Protein AF-A0AAV4Q433-F1 (afdb_monomer_lite)

pLDDT: mean 79.98, std 10.49, range [32.97, 89.31]

Secondary structure (DSSP, 8-state):
-----EEEEEEESSEEEEEEEEEEEEEEEEEEEEEEEEEEEEEEEEEEEEEEEEEE--SEEEEEEE-SEEEEEE--SSEEEEEES-EEE-

Organism: NCBI:txid1538125

Structure (mmCIF, N/CA/C/O backbone):
data_AF-A0AAV4Q433-F1
#
_entry.id   AF-A0AAV4Q433-F1
#
loop_
_atom_site.group_PDB
_atom_site.id
_atom_site.type_symbol
_atom_site.label_atom_id
_atom_site.label_alt_id
_atom_site.label_comp_id
_atom_site.label_asym_id
_atom_site.label_entity_id
_atom_site.label_seq_id
_atom_site.pdbx_PDB_ins_code
_atom_site.Cartn_x
_atom_site.Cartn_y
_atom_site.Cartn_z
_atom_site.occupancy
_atom_site.B_iso_or_equiv
_atom_site.auth_seq_id
_atom_site.auth_comp_id
_atom_site.auth_asym_id
_atom_site.auth_atom_id
_atom_site.pdbx_PDB_model_num
ATOM 1 N N . MET A 1 1 ? 11.059 13.582 -23.069 1.00 32.97 1 MET A N 1
ATOM 2 C CA . MET A 1 1 ? 11.141 12.118 -22.923 1.00 32.97 1 MET A CA 1
ATOM 3 C C . MET A 1 1 ? 11.002 11.863 -21.439 1.00 32.97 1 MET A C 1
ATOM 5 O O . MET A 1 1 ? 11.990 11.959 -20.729 1.00 32.97 1 MET A O 1
ATOM 9 N N . CYS A 1 2 ? 9.768 11.738 -20.957 1.00 33.44 2 CYS A N 1
ATOM 10 C CA . CYS A 1 2 ? 9.529 11.391 -19.562 1.00 33.44 2 CYS A CA 1
ATOM 11 C C . CYS A 1 2 ? 9.772 9.888 -19.478 1.00 33.44 2 CYS A C 1
ATOM 13 O O . CYS A 1 2 ? 8.976 9.117 -20.001 1.00 33.44 2 CYS A O 1
ATOM 15 N N . THR A 1 3 ? 10.932 9.480 -18.979 1.00 41.97 3 THR A N 1
ATOM 16 C CA . THR A 1 3 ? 11.149 8.085 -18.608 1.00 41.97 3 THR A CA 1
ATOM 17 C C . THR A 1 3 ? 10.300 7.832 -17.376 1.00 41.97 3 THR A C 1
ATOM 19 O O . THR A 1 3 ? 10.648 8.275 -16.283 1.00 41.97 3 THR A O 1
ATOM 22 N N . GLU A 1 4 ? 9.155 7.193 -17.590 1.00 55.69 4 GLU A N 1
ATOM 23 C CA . GLU A 1 4 ? 8.364 6.550 -16.544 1.00 55.69 4 GLU A CA 1
ATOM 24 C C . GLU A 1 4 ? 9.329 5.623 -15.804 1.00 55.69 4 GLU A C 1
ATOM 26 O O . GLU A 1 4 ? 9.862 4.669 -16.373 1.00 55.69 4 GLU A O 1
ATOM 31 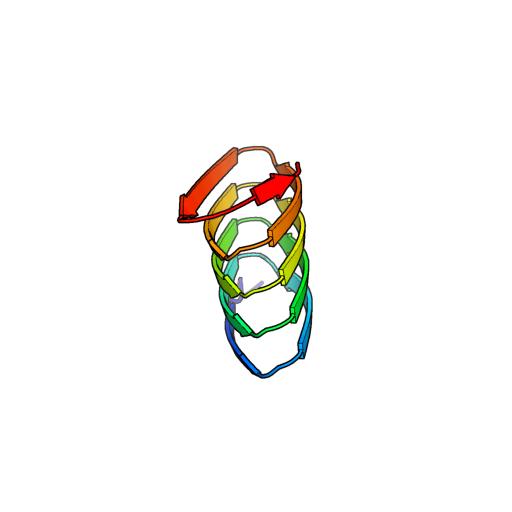N N . SER A 1 5 ? 9.717 6.031 -14.602 1.00 66.69 5 SER A N 1
ATOM 32 C CA . SER A 1 5 ? 10.754 5.353 -13.837 1.00 66.69 5 SER A CA 1
ATOM 33 C C . SER A 1 5 ? 10.039 4.366 -12.933 1.00 66.69 5 SER A C 1
ATOM 35 O O . SER A 1 5 ? 9.427 4.777 -11.958 1.00 66.69 5 SER A O 1
ATOM 37 N N . PHE A 1 6 ? 10.065 3.086 -13.299 1.00 75.75 6 PHE A N 1
ATOM 38 C CA . PHE A 1 6 ? 9.622 2.019 -12.409 1.00 75.75 6 PHE A CA 1
ATOM 39 C C . PHE A 1 6 ? 10.579 1.944 -11.217 1.00 75.75 6 PHE A C 1
ATOM 41 O O . PHE A 1 6 ? 11.800 1.878 -11.412 1.00 75.75 6 PHE A O 1
ATOM 48 N N . LYS A 1 7 ? 10.036 1.972 -10.001 1.00 82.56 7 LYS A N 1
ATOM 49 C CA . LYS A 1 7 ? 10.824 2.011 -8.768 1.00 82.56 7 LYS A CA 1
ATOM 50 C C . LYS A 1 7 ? 10.555 0.769 -7.930 1.00 82.56 7 LYS A C 1
ATOM 52 O O . LYS A 1 7 ? 9.407 0.447 -7.652 1.00 82.56 7 LYS A O 1
ATOM 57 N N . PHE A 1 8 ? 11.633 0.092 -7.548 1.00 87.06 8 PHE A N 1
ATOM 58 C CA . PHE A 1 8 ? 11.595 -1.053 -6.646 1.00 87.06 8 PHE A CA 1
ATOM 59 C C . PHE A 1 8 ? 12.290 -0.678 -5.340 1.00 87.06 8 PHE A C 1
ATOM 61 O O . PHE A 1 8 ? 13.411 -0.154 -5.378 1.00 87.06 8 PHE A O 1
ATOM 68 N N . ILE A 1 9 ? 11.630 -0.919 -4.212 1.00 84.94 9 ILE A N 1
ATOM 69 C CA . ILE A 1 9 ? 12.156 -0.629 -2.879 1.00 84.94 9 ILE A CA 1
ATOM 70 C C . ILE A 1 9 ? 11.942 -1.854 -1.990 1.00 84.94 9 ILE A C 1
ATOM 72 O O . ILE A 1 9 ? 10.861 -2.429 -1.972 1.00 84.94 9 ILE A O 1
ATOM 76 N N . GLU A 1 10 ? 12.979 -2.223 -1.243 1.00 88.06 10 GLU A N 1
ATOM 77 C CA . GLU A 1 10 ? 12.928 -3.279 -0.234 1.00 88.06 10 GLU A CA 1
ATOM 78 C C . GLU A 1 10 ? 13.385 -2.690 1.105 1.00 88.06 10 GLU A C 1
ATOM 80 O O . GLU A 1 10 ? 14.432 -2.028 1.171 1.00 88.06 10 GLU A O 1
ATOM 85 N N . MET A 1 11 ? 12.600 -2.891 2.164 1.00 83.25 11 MET A N 1
ATOM 86 C CA . MET A 1 11 ? 12.895 -2.380 3.504 1.00 83.25 11 MET A CA 1
ATOM 87 C C . MET A 1 11 ? 12.728 -3.471 4.558 1.00 83.25 11 MET A C 1
ATOM 89 O O . MET A 1 11 ? 11.774 -4.242 4.531 1.00 83.25 11 MET A O 1
ATOM 93 N N . GLN A 1 12 ? 13.683 -3.533 5.489 1.00 87.94 12 GLN A N 1
ATOM 94 C CA . GLN A 1 12 ? 13.646 -4.463 6.614 1.00 87.94 12 GLN A CA 1
ATOM 95 C C . GLN A 1 12 ? 14.144 -3.781 7.885 1.00 87.94 12 GLN A C 1
ATOM 97 O O . GLN A 1 12 ? 15.210 -3.147 7.886 1.00 87.94 12 GLN A O 1
ATOM 102 N N . GLY A 1 13 ? 13.423 -3.948 8.990 1.00 85.06 13 GLY A N 1
ATOM 103 C CA . GLY A 1 13 ? 13.755 -3.245 10.221 1.00 85.06 13 GLY A CA 1
ATOM 104 C C . GLY A 1 13 ? 12.797 -3.481 11.386 1.00 85.06 13 GLY A C 1
ATOM 105 O O . GLY A 1 13 ? 12.026 -4.432 11.447 1.00 85.06 13 GLY A O 1
ATOM 106 N N . MET A 1 14 ? 12.925 -2.631 12.408 1.00 85.19 14 MET A N 1
ATOM 107 C CA . MET A 1 14 ? 11.976 -2.606 13.530 1.00 85.19 14 MET A CA 1
ATOM 108 C C . MET A 1 14 ? 10.898 -1.542 13.347 1.00 85.19 14 MET A C 1
ATOM 110 O O . MET A 1 14 ? 9.811 -1.692 13.898 1.00 85.19 14 MET A O 1
ATOM 114 N N . GLN A 1 15 ? 11.218 -0.459 12.642 1.00 87.00 15 GLN A N 1
ATOM 115 C CA . GLN A 1 15 ? 10.312 0.654 12.427 1.00 87.00 15 GLN A CA 1
ATOM 116 C C . GLN A 1 15 ? 10.624 1.309 11.085 1.00 87.00 15 GLN A C 1
ATOM 118 O O . GLN A 1 15 ? 11.757 1.751 10.866 1.00 87.00 15 GLN A O 1
ATOM 123 N N . CYS A 1 16 ? 9.607 1.413 10.238 1.00 82.88 16 CYS A N 1
ATOM 124 C CA . CYS A 1 16 ? 9.685 2.026 8.923 1.00 82.88 16 CYS A CA 1
ATOM 125 C C . CYS A 1 16 ? 8.653 3.151 8.780 1.00 82.88 16 CYS A C 1
ATOM 127 O O . CYS A 1 16 ? 7.539 3.086 9.304 1.00 82.88 16 CYS A O 1
ATOM 129 N N . THR A 1 17 ? 9.046 4.211 8.077 1.00 87.25 17 THR A N 1
ATOM 130 C CA . THR A 1 17 ? 8.129 5.240 7.588 1.00 87.25 17 THR A CA 1
ATOM 131 C C . THR A 1 17 ? 8.553 5.620 6.182 1.00 87.25 17 THR A C 1
ATOM 133 O O . TH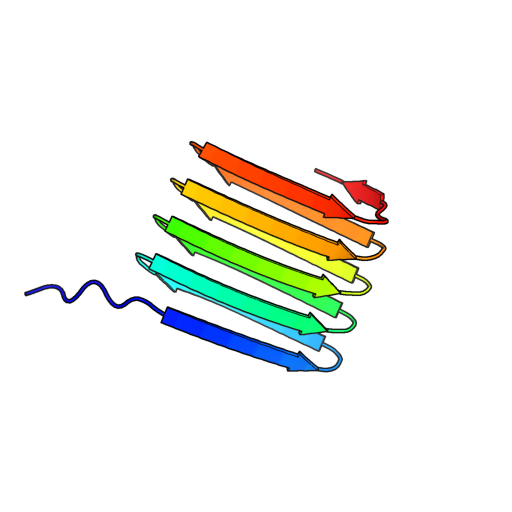R A 1 17 ? 9.709 6.006 5.981 1.00 87.25 17 THR A O 1
ATOM 136 N N . LEU A 1 18 ? 7.636 5.507 5.226 1.00 83.31 18 LEU A N 1
ATOM 137 C CA . LEU A 1 18 ? 7.904 5.812 3.827 1.00 83.31 18 LEU A CA 1
ATOM 138 C C . LEU A 1 18 ? 6.754 6.629 3.227 1.00 83.31 18 LEU A C 1
ATOM 140 O O . LEU A 1 18 ? 5.584 6.316 3.424 1.00 83.31 18 LEU A O 1
ATOM 144 N N . GLU A 1 19 ? 7.133 7.667 2.485 1.00 86.44 19 GLU A N 1
ATOM 145 C CA . GLU A 1 19 ? 6.246 8.525 1.699 1.00 86.44 19 GLU A CA 1
ATOM 146 C C . GLU A 1 19 ? 6.705 8.446 0.238 1.00 86.44 19 GLU A C 1
ATOM 148 O O . GLU A 1 19 ? 7.891 8.664 -0.057 1.00 86.44 19 GLU A O 1
ATOM 153 N N . MET A 1 20 ? 5.799 8.090 -0.674 1.00 77.56 20 MET A N 1
ATOM 154 C CA . MET A 1 20 ? 6.108 7.940 -2.097 1.00 77.56 20 MET A CA 1
ATOM 155 C C . MET A 1 20 ? 5.086 8.596 -3.019 1.00 77.56 20 MET A C 1
ATOM 157 O O . MET A 1 20 ? 3.888 8.616 -2.757 1.00 77.56 20 MET A O 1
ATOM 161 N N . GLN A 1 21 ? 5.613 9.100 -4.138 1.00 82.38 21 GLN A N 1
ATOM 162 C CA . GLN A 1 21 ? 4.838 9.608 -5.259 1.00 82.38 21 GLN A CA 1
ATOM 163 C C . GLN A 1 21 ? 5.558 9.265 -6.567 1.00 82.38 21 GLN A C 1
ATOM 165 O O . GLN A 1 21 ? 6.604 9.841 -6.879 1.00 82.38 21 GLN A O 1
ATOM 170 N N . ASP A 1 22 ? 5.011 8.331 -7.332 1.00 73.06 22 ASP A N 1
ATOM 171 C 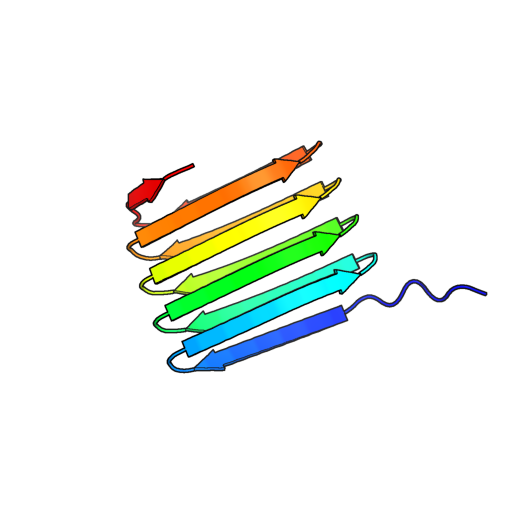CA . ASP A 1 22 ? 5.607 7.756 -8.531 1.00 73.06 22 ASP A CA 1
ATOM 172 C C . ASP A 1 22 ? 4.518 7.326 -9.556 1.00 73.06 22 ASP A C 1
ATOM 174 O O . ASP A 1 22 ? 3.308 7.436 -9.365 1.00 73.06 22 ASP A O 1
ATOM 178 N N . MET A 1 23 ? 4.940 6.930 -10.763 1.00 73.81 23 MET A N 1
ATOM 179 C CA . MET A 1 23 ? 3.999 6.458 -11.801 1.00 73.81 23 MET A CA 1
ATOM 180 C C . MET A 1 23 ? 3.770 4.948 -11.713 1.00 73.81 23 MET A C 1
ATOM 182 O O . MET A 1 23 ? 2.673 4.477 -12.009 1.00 73.81 23 MET A O 1
ATOM 186 N N . GLN A 1 24 ? 4.819 4.200 -11.357 1.00 83.56 24 GLN A N 1
ATOM 187 C CA . GLN A 1 24 ? 4.791 2.752 -11.178 1.00 83.56 24 GLN A CA 1
ATOM 188 C C . GLN A 1 24 ? 5.783 2.344 -10.087 1.00 83.56 24 GLN A C 1
ATOM 190 O O . GLN A 1 24 ? 6.982 2.623 -10.217 1.00 83.56 24 GLN A O 1
ATOM 195 N N . CYS A 1 25 ? 5.309 1.649 -9.056 1.00 83.81 25 CYS A N 1
ATOM 196 C CA . CYS A 1 25 ? 6.148 1.214 -7.944 1.00 83.81 25 CYS A CA 1
ATOM 197 C C . CYS A 1 25 ? 5.880 -0.243 -7.538 1.00 83.81 25 CYS A C 1
ATOM 199 O O . CYS A 1 25 ? 4.789 -0.791 -7.719 1.00 83.81 25 CYS A O 1
ATOM 201 N N . THR A 1 26 ? 6.912 -0.874 -6.985 1.00 87.81 26 THR A N 1
ATOM 202 C CA . THR A 1 26 ? 6.791 -2.119 -6.227 1.00 87.81 26 THR A CA 1
ATOM 203 C C . THR A 1 26 ? 7.578 -1.978 -4.936 1.00 87.81 26 THR A C 1
ATOM 205 O O . THR A 1 26 ? 8.740 -1.560 -4.962 1.00 87.81 26 THR A O 1
ATOM 208 N N . LEU A 1 27 ? 6.932 -2.287 -3.818 1.00 85.81 27 LEU A N 1
ATOM 209 C CA . LEU A 1 27 ? 7.515 -2.147 -2.494 1.00 85.81 27 LEU A CA 1
ATOM 210 C C . LEU A 1 27 ? 7.320 -3.446 -1.707 1.00 85.81 27 LEU A C 1
ATOM 212 O O . LEU A 1 27 ? 6.205 -3.949 -1.587 1.00 85.81 27 LEU A O 1
ATOM 216 N N . GLU A 1 28 ? 8.432 -3.952 -1.182 1.00 89.12 28 GLU A N 1
ATOM 217 C CA . GLU A 1 28 ? 8.495 -5.103 -0.282 1.00 89.12 28 GLU A CA 1
ATOM 218 C C . GLU A 1 28 ? 8.964 -4.620 1.098 1.00 89.12 28 GLU A C 1
ATOM 220 O O . GLU A 1 28 ? 10.033 -4.007 1.222 1.00 89.12 28 GLU A O 1
ATOM 225 N N . MET A 1 29 ? 8.169 -4.865 2.142 1.00 85.00 29 MET A N 1
ATOM 226 C CA . MET A 1 29 ? 8.506 -4.472 3.514 1.00 85.00 29 MET A CA 1
ATOM 227 C C . MET A 1 29 ? 8.368 -5.618 4.505 1.00 85.00 29 MET A C 1
ATOM 229 O O . MET A 1 29 ? 7.415 -6.397 4.465 1.00 85.00 29 MET A O 1
ATOM 233 N N . GLN A 1 30 ? 9.325 -5.680 5.428 1.00 88.06 30 GLN A N 1
ATOM 234 C CA . GLN A 1 30 ? 9.296 -6.592 6.561 1.00 88.06 30 GLN A CA 1
ATOM 235 C C . GLN A 1 30 ? 9.750 -5.866 7.833 1.00 88.06 30 GLN A C 1
ATOM 237 O O . GLN A 1 30 ? 10.948 -5.726 8.103 1.00 88.06 30 GLN A O 1
ATOM 242 N N . ASP A 1 31 ? 8.794 -5.423 8.641 1.00 81.25 31 ASP A N 1
ATOM 243 C CA . ASP A 1 31 ? 9.026 -4.592 9.815 1.00 81.25 31 ASP A CA 1
ATOM 244 C C . ASP A 1 31 ? 8.171 -5.012 11.024 1.00 81.25 31 ASP A C 1
ATOM 246 O O . ASP A 1 31 ? 7.190 -5.740 10.946 1.00 81.25 31 ASP A O 1
ATOM 250 N N . MET A 1 32 ? 8.527 -4.559 12.232 1.00 80.56 32 MET A N 1
ATOM 251 C CA . MET A 1 32 ? 7.609 -4.726 13.374 1.00 80.56 32 MET A CA 1
ATOM 252 C C . MET A 1 32 ? 6.528 -3.643 13.407 1.00 80.56 32 M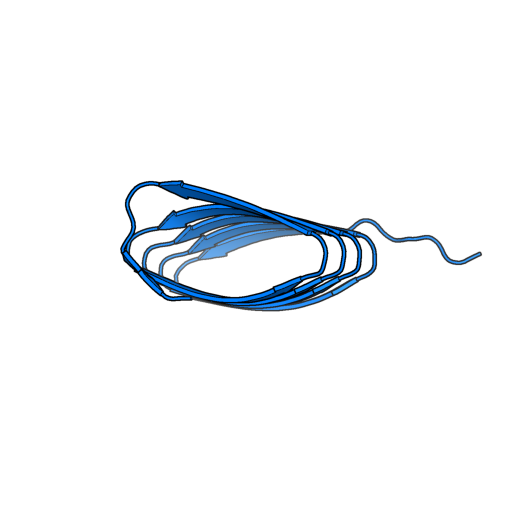ET A C 1
ATOM 254 O O . MET A 1 32 ? 5.422 -3.905 13.886 1.00 80.56 32 MET A O 1
ATOM 258 N N . GLN A 1 33 ? 6.858 -2.435 12.946 1.00 85.62 33 GLN A N 1
ATOM 259 C CA . GLN A 1 33 ? 5.960 -1.285 12.884 1.00 85.62 33 GLN A CA 1
ATOM 260 C C . GLN A 1 33 ? 6.191 -0.495 11.595 1.00 85.62 33 GLN A C 1
ATOM 262 O O . GLN A 1 33 ? 7.294 -0.005 11.353 1.00 85.62 33 GLN A O 1
ATOM 267 N N . CYS A 1 34 ? 5.136 -0.327 10.811 1.00 84.31 34 CYS A N 1
ATOM 268 C CA . CYS A 1 34 ? 5.175 0.315 9.504 1.00 84.31 34 CYS A CA 1
ATOM 269 C C . CYS A 1 34 ? 4.157 1.462 9.429 1.00 84.31 34 CYS A C 1
ATOM 271 O O . CYS A 1 34 ? 3.041 1.376 9.952 1.00 84.31 34 CYS A O 1
ATOM 273 N N . THR A 1 35 ? 4.551 2.560 8.784 1.00 88.81 35 THR A N 1
ATOM 274 C CA . THR A 1 35 ? 3.633 3.620 8.355 1.00 88.81 35 THR A CA 1
ATOM 275 C C . THR A 1 35 ? 3.956 4.014 6.925 1.00 88.81 35 THR A C 1
ATOM 277 O O . THR A 1 35 ? 5.095 4.381 6.629 1.00 88.81 35 THR A O 1
ATOM 280 N N . LEU A 1 36 ? 2.956 3.937 6.057 1.00 85.12 36 LEU A N 1
ATOM 281 C CA . LEU A 1 36 ? 3.123 4.137 4.630 1.00 85.12 36 LEU A CA 1
ATOM 282 C C . LEU A 1 36 ? 2.110 5.144 4.092 1.00 85.12 36 LEU A C 1
ATOM 284 O O . LEU A 1 36 ? 0.916 5.002 4.346 1.00 85.12 36 LEU A O 1
ATOM 288 N N . GLU A 1 37 ? 2.597 6.111 3.320 1.00 88.12 37 GLU A N 1
ATOM 289 C CA . GLU A 1 37 ? 1.775 7.050 2.555 1.00 88.12 37 GLU A CA 1
ATOM 290 C C . GLU A 1 37 ? 2.186 6.975 1.077 1.00 88.12 37 GLU A C 1
ATOM 292 O O . GLU A 1 37 ? 3.344 7.235 0.731 1.00 88.12 37 GLU A O 1
ATOM 297 N N . MET A 1 38 ? 1.263 6.563 0.205 1.00 81.75 38 MET A N 1
ATOM 298 C CA . MET A 1 38 ? 1.528 6.387 -1.228 1.00 81.75 38 MET A CA 1
ATOM 299 C C . MET A 1 38 ? 0.500 7.103 -2.100 1.00 81.75 38 MET A C 1
ATOM 301 O O . MET A 1 38 ? -0.704 7.064 -1.841 1.00 81.75 38 MET A O 1
ATOM 305 N N . GLN A 1 39 ? 0.999 7.732 -3.165 1.00 83.81 39 GLN A N 1
ATOM 306 C CA . GLN A 1 39 ? 0.183 8.322 -4.218 1.00 83.81 39 GLN A CA 1
ATOM 307 C C . GLN A 1 39 ? 0.758 7.985 -5.600 1.00 83.81 39 GLN A C 1
ATOM 309 O O . GLN A 1 39 ? 1.689 8.639 -6.074 1.00 83.81 39 GLN A O 1
ATOM 314 N N . ASP A 1 40 ? 0.159 7.009 -6.274 1.00 74.75 40 ASP A N 1
ATOM 315 C CA . ASP A 1 40 ? 0.685 6.360 -7.470 1.00 74.75 40 ASP A CA 1
ATOM 316 C C . ASP A 1 40 ? -0.398 6.052 -8.528 1.00 74.75 40 ASP A C 1
ATOM 318 O O . ASP A 1 40 ? -1.598 5.942 -8.278 1.00 74.75 40 ASP A O 1
ATOM 322 N N . MET A 1 41 ? 0.008 5.886 -9.794 1.00 73.81 41 MET A N 1
ATOM 323 C CA . MET A 1 41 ? -0.932 5.391 -10.819 1.00 73.81 41 MET A CA 1
ATOM 324 C C . MET A 1 41 ? -1.065 3.866 -10.807 1.00 73.81 41 MET A C 1
ATOM 326 O O . MET A 1 41 ? -2.154 3.356 -11.085 1.00 73.81 41 MET A O 1
ATOM 330 N N . GLN A 1 42 ? 0.029 3.152 -10.535 1.00 84.00 42 GLN A N 1
ATOM 331 C CA . GLN A 1 42 ? 0.088 1.693 -10.466 1.00 84.00 42 GLN A CA 1
ATOM 332 C C . GLN A 1 42 ? 1.065 1.255 -9.372 1.00 84.00 42 GLN A C 1
ATOM 334 O O . GLN A 1 42 ? 2.268 1.479 -9.508 1.00 84.00 42 GLN A O 1
ATOM 339 N N . CYS A 1 43 ? 0.565 0.585 -8.338 1.00 83.75 43 CYS A N 1
ATOM 340 C CA . CYS A 1 43 ? 1.389 0.076 -7.245 1.00 83.75 43 CYS A CA 1
ATOM 341 C C . CYS A 1 43 ? 1.209 -1.438 -7.050 1.00 83.75 43 CYS A C 1
ATOM 343 O O . CYS A 1 43 ? 0.165 -2.031 -7.351 1.00 83.75 43 CYS A O 1
ATOM 345 N N . THR A 1 44 ? 2.264 -2.084 -6.562 1.00 88.19 44 THR A N 1
ATOM 346 C CA . THR A 1 44 ? 2.205 -3.436 -5.999 1.00 88.19 44 THR A CA 1
ATOM 347 C C . THR A 1 44 ? 2.935 -3.429 -4.671 1.00 88.19 44 THR A C 1
ATOM 349 O O . THR A 1 44 ? 4.081 -2.984 -4.600 1.00 88.19 44 THR A O 1
ATOM 352 N N . LEU A 1 45 ? 2.260 -3.895 -3.630 1.00 86.31 45 LEU A N 1
ATOM 353 C CA . LEU A 1 45 ? 2.755 -3.834 -2.272 1.00 86.31 45 LEU A CA 1
ATOM 354 C C . LEU A 1 45 ? 2.703 -5.210 -1.618 1.00 86.31 45 LEU A C 1
ATOM 356 O O . LEU A 1 45 ? 1.634 -5.812 -1.550 1.00 86.31 45 LEU A O 1
ATOM 360 N N . GLU A 1 46 ? 3.847 -5.659 -1.112 1.00 89.31 46 GLU A N 1
ATOM 361 C CA . GLU A 1 46 ? 3.971 -6.858 -0.287 1.00 89.31 46 GLU A CA 1
ATOM 362 C C . GLU A 1 46 ? 4.499 -6.452 1.093 1.00 89.31 46 GLU A C 1
ATOM 364 O O . GLU A 1 46 ? 5.589 -5.885 1.216 1.00 89.31 46 GLU A O 1
ATOM 369 N N . MET A 1 47 ? 3.716 -6.713 2.139 1.00 84.69 47 MET A N 1
ATOM 370 C CA . MET A 1 47 ? 4.086 -6.377 3.515 1.00 84.69 47 MET A CA 1
ATOM 371 C C . MET A 1 47 ? 3.952 -7.569 4.446 1.00 84.69 47 MET A C 1
ATOM 373 O O . MET A 1 47 ? 2.972 -8.318 4.396 1.00 84.69 47 MET A O 1
ATOM 377 N N . GLN A 1 48 ? 4.933 -7.699 5.333 1.00 86.38 48 GLN A N 1
ATOM 378 C CA . GLN A 1 48 ? 4.905 -8.644 6.434 1.00 86.38 48 GLN A CA 1
ATOM 379 C C . GLN A 1 48 ? 5.264 -7.935 7.742 1.00 86.38 48 GLN A C 1
ATOM 381 O O . GLN A 1 48 ? 6.435 -7.899 8.133 1.00 86.38 48 GLN A O 1
ATOM 386 N N . ASP A 1 49 ? 4.248 -7.424 8.439 1.00 75.31 49 ASP A N 1
ATOM 387 C CA . ASP A 1 49 ? 4.407 -6.555 9.600 1.00 75.31 49 ASP A CA 1
ATOM 388 C C . ASP A 1 49 ? 3.618 -7.006 10.839 1.00 75.31 49 ASP A C 1
ATOM 390 O O . ASP A 1 49 ? 2.567 -7.624 10.771 1.00 75.31 49 ASP A O 1
ATOM 394 N N . MET A 1 50 ? 4.057 -6.664 12.056 1.00 77.31 50 MET A N 1
ATOM 395 C CA . MET A 1 50 ? 3.191 -6.897 13.233 1.00 77.31 50 MET A CA 1
ATOM 396 C C . MET A 1 50 ? 2.107 -5.823 13.396 1.00 77.31 50 MET A C 1
ATOM 398 O O . MET A 1 50 ? 1.006 -6.132 13.864 1.00 77.31 50 MET A O 1
ATOM 402 N N . GLN A 1 51 ? 2.426 -4.575 13.049 1.00 84.50 51 GLN A N 1
ATOM 403 C CA . GLN A 1 51 ? 1.525 -3.424 13.101 1.00 84.50 51 GLN A CA 1
ATOM 404 C C . GLN A 1 51 ? 1.787 -2.505 11.907 1.00 84.50 51 GLN A C 1
ATOM 406 O O . GLN A 1 51 ? 2.883 -1.953 11.798 1.00 84.50 51 GLN A O 1
ATOM 411 N N . CYS A 1 52 ? 0.779 -2.289 11.063 1.00 83.88 52 CYS A N 1
ATOM 412 C CA . CYS A 1 52 ? 0.894 -1.413 9.898 1.00 83.88 52 CYS A CA 1
ATOM 413 C C . CYS A 1 52 ? -0.204 -0.337 9.881 1.00 83.88 52 CYS A C 1
ATOM 415 O O . CYS A 1 52 ? -1.324 -0.525 10.378 1.00 83.88 52 CYS A O 1
ATOM 417 N N . THR A 1 53 ? 0.138 0.829 9.338 1.00 88.62 53 THR A N 1
ATOM 418 C CA . THR A 1 53 ? -0.813 1.878 8.958 1.00 88.62 53 THR A CA 1
ATOM 419 C C . THR A 1 53 ? -0.512 2.299 7.534 1.00 88.62 53 THR A C 1
ATOM 421 O O . THR A 1 53 ? 0.598 2.751 7.256 1.00 88.62 53 THR A O 1
ATOM 424 N N . LEU A 1 54 ? -1.499 2.152 6.658 1.00 85.19 54 LEU A N 1
ATOM 425 C CA . LEU A 1 54 ? -1.404 2.515 5.254 1.00 85.19 54 LEU A CA 1
ATOM 426 C C . LEU A 1 54 ? -2.407 3.599 4.901 1.00 85.19 54 LEU A C 1
ATOM 428 O O . LEU A 1 54 ? -3.597 3.456 5.183 1.00 85.19 54 LEU A O 1
ATOM 432 N N . GLU A 1 55 ? -1.920 4.608 4.194 1.00 88.25 55 GLU A N 1
ATOM 433 C CA . GLU A 1 55 ? -2.717 5.587 3.473 1.00 88.25 55 GLU A CA 1
ATOM 434 C C . GLU A 1 55 ? -2.315 5.533 1.994 1.00 88.25 55 GLU A C 1
ATOM 436 O O . GLU A 1 55 ? -1.163 5.788 1.641 1.00 88.25 55 GLU A O 1
ATOM 441 N N . MET A 1 56 ? -3.245 5.128 1.128 1.00 82.38 56 MET A N 1
ATOM 442 C CA . MET A 1 56 ? -2.995 4.983 -0.309 1.00 82.38 56 MET A CA 1
ATOM 443 C C . MET A 1 56 ? -4.035 5.738 -1.131 1.00 82.38 56 MET A C 1
ATOM 445 O O . MET A 1 56 ? -5.240 5.691 -0.852 1.00 82.38 56 MET A O 1
ATOM 449 N N . GLN A 1 57 ? -3.565 6.420 -2.171 1.00 84.50 57 GLN A N 1
ATOM 450 C CA . GLN A 1 57 ? -4.410 7.101 -3.141 1.00 84.50 57 GLN A CA 1
ATOM 451 C C . GLN A 1 57 ? -3.956 6.789 -4.570 1.00 84.50 57 GLN A C 1
ATOM 453 O O . GLN A 1 57 ? -3.162 7.536 -5.147 1.00 84.50 57 GLN A O 1
ATOM 458 N N . ASP A 1 58 ? -4.538 5.744 -5.165 1.00 74.19 58 ASP A N 1
ATOM 459 C CA . ASP A 1 58 ? -4.069 5.160 -6.418 1.00 74.19 58 ASP A CA 1
ATOM 460 C C . ASP A 1 58 ? -5.162 4.913 -7.475 1.00 74.19 58 ASP A C 1
ATOM 462 O O . ASP A 1 58 ? -6.366 4.794 -7.231 1.00 74.19 58 ASP A O 1
ATOM 466 N N . MET A 1 59 ? -4.743 4.797 -8.740 1.00 72.12 59 MET A N 1
ATOM 467 C CA . MET A 1 59 ? -5.656 4.351 -9.804 1.00 72.12 59 MET A CA 1
ATOM 468 C C . MET A 1 59 ? -5.759 2.825 -9.899 1.00 72.12 59 MET A C 1
ATOM 470 O O . MET A 1 59 ? -6.849 2.318 -10.191 1.00 72.12 59 MET A O 1
ATOM 474 N N . GLN A 1 60 ? -4.650 2.107 -9.692 1.00 83.62 60 GLN A N 1
ATOM 475 C CA . GLN A 1 60 ? -4.571 0.645 -9.747 1.00 83.62 60 GLN A CA 1
ATOM 476 C C . GLN A 1 60 ? -3.605 0.096 -8.689 1.00 83.62 60 GLN A C 1
ATOM 478 O O . GLN A 1 60 ? -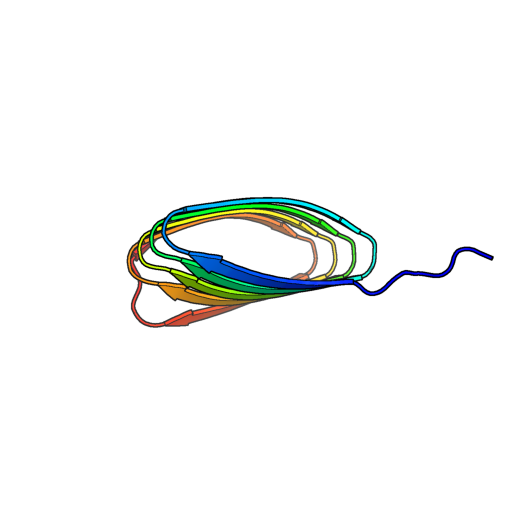2.411 0.375 -8.736 1.00 83.62 60 GLN A O 1
ATOM 483 N N . CYS A 1 61 ? -4.132 -0.728 -7.787 1.00 82.94 61 CYS A N 1
ATOM 484 C CA . CYS A 1 61 ? -3.467 -1.188 -6.570 1.00 82.94 61 CYS A CA 1
ATOM 485 C C . CYS A 1 61 ? -3.541 -2.715 -6.441 1.00 82.94 61 CYS A C 1
ATOM 487 O O . CYS A 1 61 ? -4.587 -3.325 -6.690 1.00 82.94 61 CYS A O 1
ATOM 489 N N . THR A 1 62 ? -2.424 -3.352 -6.084 1.00 88.44 62 THR A N 1
ATOM 490 C CA . THR A 1 62 ? -2.398 -4.745 -5.608 1.00 88.44 62 THR A CA 1
ATOM 491 C C . THR A 1 62 ? -1.666 -4.784 -4.281 1.00 88.44 62 THR A C 1
ATOM 493 O O . THR A 1 62 ? -0.503 -4.394 -4.217 1.00 88.44 62 THR A O 1
ATOM 496 N N . LEU A 1 63 ? -2.359 -5.243 -3.246 1.00 85.25 63 LEU A N 1
ATOM 497 C CA . LEU A 1 63 ? -1.880 -5.251 -1.874 1.00 85.25 63 LEU A CA 1
ATOM 498 C C . LEU A 1 63 ? -1.924 -6.683 -1.333 1.00 85.25 63 LEU A C 1
ATOM 500 O O . LEU A 1 63 ? -3.003 -7.274 -1.251 1.00 85.25 63 LEU A O 1
ATOM 504 N N . GLU A 1 64 ? -0.765 -7.220 -0.965 1.00 88.38 64 GLU A N 1
ATOM 505 C CA . GLU A 1 64 ? -0.612 -8.483 -0.246 1.00 88.38 64 GLU A CA 1
ATOM 506 C C . GLU A 1 64 ? -0.035 -8.187 1.140 1.00 88.38 64 GLU A C 1
ATOM 508 O O . GLU A 1 64 ? 1.071 -7.665 1.278 1.00 88.38 64 GLU A O 1
ATOM 513 N N . MET A 1 65 ? -0.820 -8.475 2.177 1.00 82.06 65 MET A N 1
ATOM 514 C CA . MET A 1 65 ? -0.435 -8.218 3.564 1.00 82.06 65 MET A CA 1
ATOM 515 C C . MET A 1 65 ? -0.502 -9.487 4.398 1.00 82.06 65 MET A C 1
ATOM 517 O O . MET A 1 65 ? -1.495 -10.225 4.384 1.00 82.06 65 MET A O 1
ATOM 521 N N . GLN A 1 66 ? 0.543 -9.698 5.186 1.00 83.25 66 GLN A N 1
ATOM 522 C CA . GLN A 1 66 ? 0.613 -10.758 6.174 1.00 83.25 66 GLN A CA 1
ATOM 523 C C . GLN A 1 66 ? 1.004 -10.171 7.530 1.00 83.25 66 GLN A C 1
ATOM 525 O O . GLN A 1 66 ? 2.173 -10.196 7.916 1.00 83.25 66 GLN A O 1
ATOM 530 N N . ASP A 1 67 ? 0.004 -9.695 8.271 1.00 69.44 67 ASP A N 1
ATOM 531 C CA . ASP A 1 67 ? 0.211 -8.956 9.515 1.00 69.44 67 ASP A CA 1
ATOM 532 C C . ASP A 1 67 ? -0.548 -9.542 10.713 1.00 69.44 67 ASP A C 1
ATOM 534 O O . ASP A 1 67 ? -1.201 -10.573 10.621 1.00 69.44 67 ASP A O 1
ATOM 538 N N . MET A 1 68 ? -0.513 -8.871 11.870 1.00 68.19 68 MET A N 1
ATOM 539 C CA . MET A 1 68 ? -1.457 -9.137 12.971 1.00 68.19 68 MET A CA 1
ATOM 540 C C . MET A 1 68 ? -2.472 -8.004 13.181 1.00 68.19 68 MET A C 1
ATOM 542 O O . MET A 1 68 ? -3.624 -8.274 13.546 1.00 68.19 68 MET A O 1
ATOM 546 N N . GLN A 1 69 ? -2.067 -6.744 12.973 1.00 82.12 69 GLN A N 1
ATOM 547 C CA . GLN A 1 69 ? -2.908 -5.553 13.145 1.00 82.12 69 GLN A CA 1
ATOM 548 C C . GLN A 1 69 ? -2.655 -4.518 12.039 1.00 82.12 69 GLN A C 1
ATOM 550 O O . GLN A 1 69 ? -1.533 -4.049 11.876 1.00 82.12 69 GLN A O 1
ATOM 555 N N . CYS A 1 70 ? -3.719 -4.130 11.334 1.00 81.75 70 CYS A N 1
ATOM 556 C CA . CYS A 1 70 ? -3.678 -3.285 10.136 1.00 81.75 70 CYS A CA 1
ATOM 557 C C . CYS A 1 70 ? -4.720 -2.167 10.218 1.00 81.75 70 CYS A C 1
ATOM 559 O O . CYS A 1 70 ? -5.862 -2.404 10.627 1.00 81.75 70 CYS A O 1
ATOM 561 N N . THR A 1 71 ? -4.323 -0.952 9.842 1.00 87.38 71 THR A N 1
ATOM 562 C CA . THR A 1 71 ? -5.244 0.158 9.552 1.00 87.38 71 THR A CA 1
ATOM 563 C C . THR A 1 71 ? -4.996 0.622 8.129 1.00 87.38 71 THR A C 1
ATOM 565 O O . THR A 1 71 ? -3.856 0.919 7.783 1.00 87.38 71 THR A O 1
ATOM 568 N N . LEU A 1 72 ? -6.051 0.656 7.323 1.00 83.06 72 LEU A N 1
ATOM 569 C CA . LEU A 1 72 ? -5.953 0.836 5.885 1.00 83.06 72 LEU A CA 1
ATOM 570 C C . LEU A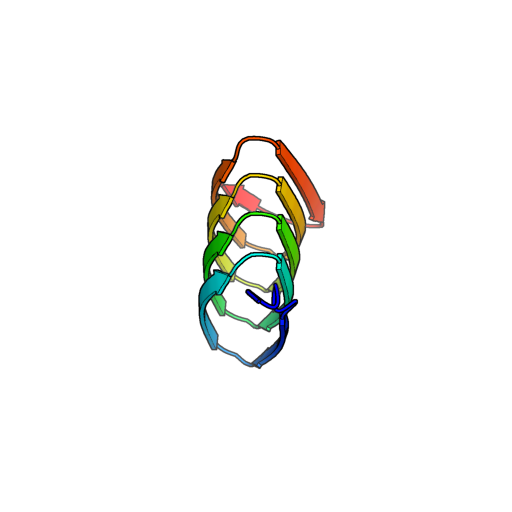 1 72 ? -6.924 1.923 5.419 1.00 83.06 72 LEU A C 1
ATOM 572 O O . LEU A 1 72 ? -8.127 1.696 5.380 1.00 83.06 72 LEU A O 1
ATOM 576 N N . GLU A 1 73 ? -6.402 3.077 5.020 1.00 86.94 73 GLU A N 1
ATOM 577 C CA . GLU A 1 73 ? -7.166 4.121 4.342 1.00 86.94 73 GLU A CA 1
ATOM 578 C C . GLU A 1 73 ? -6.814 4.102 2.851 1.00 86.94 73 GLU A C 1
ATOM 580 O O . GLU A 1 73 ? -5.683 4.379 2.462 1.00 86.94 73 GLU A O 1
ATOM 585 N N . MET A 1 74 ? -7.777 3.727 2.005 1.00 80.50 74 MET A N 1
ATOM 586 C CA . MET A 1 74 ? -7.579 3.635 0.554 1.00 80.50 74 MET A CA 1
ATOM 587 C C . MET A 1 74 ? -8.596 4.485 -0.197 1.00 80.50 74 MET A C 1
ATOM 589 O O . MET A 1 74 ? -9.811 4.340 -0.018 1.00 80.50 74 MET A O 1
ATOM 593 N N . GLN A 1 75 ? -8.102 5.321 -1.105 1.00 82.00 75 GLN A N 1
ATOM 594 C CA . GLN A 1 75 ? -8.904 6.014 -2.109 1.00 82.00 75 GLN A CA 1
ATOM 595 C C . GLN A 1 75 ? -8.523 5.550 -3.512 1.00 82.00 75 GLN A C 1
ATOM 597 O O . GLN A 1 75 ? -7.829 6.265 -4.232 1.00 82.00 75 GLN A O 1
ATOM 602 N N . ASP A 1 76 ? -9.069 4.398 -3.920 1.00 70.12 76 ASP A N 1
ATOM 603 C CA . ASP A 1 76 ? -8.693 3.774 -5.192 1.00 70.12 76 ASP A CA 1
ATOM 604 C C . ASP A 1 76 ? -9.838 3.586 -6.185 1.00 70.12 76 ASP A C 1
ATOM 606 O O . ASP A 1 76 ? -10.983 3.290 -5.829 1.00 70.12 76 ASP A O 1
ATOM 610 N N . MET A 1 77 ? -9.503 3.684 -7.477 1.00 69.25 77 MET A N 1
ATOM 611 C CA . MET A 1 77 ? -10.425 3.310 -8.556 1.00 69.25 77 MET A CA 1
ATOM 612 C C . MET A 1 77 ? -10.480 1.796 -8.796 1.00 69.25 77 MET A C 1
ATOM 614 O O . MET A 1 77 ? -11.537 1.283 -9.174 1.00 69.25 77 MET A O 1
ATOM 618 N N . GLN A 1 78 ? -9.365 1.081 -8.606 1.00 82.19 78 GLN A N 1
ATOM 619 C CA . GLN A 1 78 ? -9.271 -0.377 -8.728 1.00 82.19 78 GLN A CA 1
ATOM 620 C C . GLN A 1 78 ? -8.199 -0.917 -7.774 1.00 82.19 78 GLN A C 1
ATOM 622 O O . GLN A 1 78 ? -7.016 -0.745 -8.045 1.00 82.19 78 GLN A O 1
ATOM 627 N N . CYS A 1 79 ? -8.594 -1.620 -6.709 1.00 79.81 79 CYS A N 1
ATOM 628 C CA . CYS A 1 79 ? -7.642 -2.326 -5.852 1.00 79.81 79 CYS A CA 1
ATOM 629 C C . CYS A 1 79 ? -8.000 -3.811 -5.678 1.00 79.81 79 CYS A C 1
ATOM 631 O O . CYS A 1 79 ? -9.177 -4.179 -5.591 1.00 79.81 79 CYS A O 1
ATOM 633 N N . THR A 1 80 ? -6.967 -4.656 -5.640 1.00 86.56 80 THR A N 1
ATOM 634 C CA . THR A 1 80 ? -7.034 -6.056 -5.204 1.00 86.56 80 THR A CA 1
ATOM 635 C C . THR A 1 80 ? -6.304 -6.192 -3.877 1.00 86.56 80 THR A C 1
ATOM 637 O O . THR A 1 80 ? -5.156 -5.778 -3.768 1.00 86.56 80 THR A O 1
ATOM 640 N N . LEU A 1 81 ? -6.976 -6.784 -2.892 1.00 83.19 81 LEU A N 1
ATOM 641 C CA . LEU A 1 81 ? -6.475 -6.926 -1.533 1.00 83.19 81 LEU A CA 1
ATOM 642 C C . LEU A 1 81 ? -6.461 -8.400 -1.127 1.00 83.19 81 LEU A C 1
ATOM 644 O O . LEU A 1 81 ? -7.519 -9.034 -1.081 1.00 83.19 81 LEU A O 1
ATOM 648 N N . GLU A 1 82 ? -5.282 -8.919 -0.799 1.00 86.00 82 GLU A N 1
ATOM 649 C CA . GLU A 1 82 ? -5.088 -10.218 -0.162 1.00 86.00 82 GLU A CA 1
ATOM 650 C C . GLU A 1 82 ? -4.502 -10.016 1.239 1.00 86.00 82 GLU A C 1
ATOM 652 O O . GLU A 1 82 ? -3.527 -9.294 1.430 1.00 86.00 82 GLU A O 1
ATOM 657 N N . MET A 1 83 ? -5.144 -10.616 2.242 1.00 80.12 83 MET A N 1
ATOM 658 C CA . MET A 1 83 ? -4.737 -10.504 3.642 1.00 80.12 83 MET A CA 1
ATOM 659 C C . MET A 1 83 ? -4.747 -11.881 4.301 1.00 80.12 83 MET A C 1
ATOM 661 O O . MET A 1 83 ? -5.745 -12.604 4.199 1.00 80.12 83 MET A O 1
ATOM 665 N N . GLN A 1 84 ? -3.683 -12.219 5.030 1.00 79.44 84 GLN A N 1
ATOM 666 C CA . GLN A 1 84 ? -3.606 -13.424 5.862 1.00 79.44 84 GLN A CA 1
ATOM 667 C C . GLN A 1 84 ? -3.363 -13.088 7.340 1.00 79.44 84 GLN A C 1
ATOM 669 O O . GLN A 1 84 ? -2.509 -12.276 7.658 1.00 79.44 84 GLN A O 1
ATOM 674 N N . ASP A 1 85 ? -4.095 -13.779 8.229 1.00 60.84 85 ASP A N 1
ATOM 675 C CA . ASP A 1 85 ? -3.902 -13.806 9.695 1.00 60.84 85 ASP A CA 1
ATOM 676 C C . ASP A 1 85 ? -4.105 -12.484 10.484 1.00 60.84 85 ASP A C 1
ATOM 678 O O . ASP A 1 85 ? -3.407 -12.223 11.458 1.00 60.84 85 ASP A O 1
ATOM 682 N N . MET A 1 86 ? -5.129 -11.669 10.167 1.00 67.88 86 MET A N 1
ATOM 683 C CA . MET A 1 86 ? -5.200 -10.277 10.673 1.00 67.88 86 MET A CA 1
ATOM 684 C C . MET A 1 86 ? -6.511 -9.808 11.318 1.00 67.88 86 MET A C 1
ATOM 686 O O . MET A 1 86 ? -7.614 -10.199 10.928 1.00 67.88 86 MET A O 1
ATOM 690 N N . GLN A 1 87 ? -6.375 -8.841 12.240 1.00 73.88 87 GLN A N 1
ATOM 691 C CA . GLN A 1 87 ? -7.374 -7.796 12.494 1.00 73.88 87 GLN A CA 1
ATOM 692 C C . GLN A 1 87 ? -7.033 -6.570 11.636 1.00 73.88 87 GLN A C 1
ATOM 694 O O . GLN A 1 87 ? -6.127 -5.816 11.988 1.00 73.88 87 GLN A O 1
ATOM 699 N N . CYS A 1 88 ? -7.752 -6.361 10.531 1.00 71.38 88 CYS A N 1
ATOM 700 C CA . CYS A 1 88 ? -7.635 -5.126 9.757 1.00 71.38 88 CYS A CA 1
ATOM 701 C C . CYS A 1 88 ? -8.878 -4.241 9.914 1.00 71.38 88 CYS A C 1
ATOM 703 O O . CYS A 1 88 ? -10.010 -4.736 9.942 1.00 71.38 88 CYS A O 1
ATOM 705 N N . THR A 1 89 ? -8.643 -2.935 10.013 1.00 81.38 89 THR A N 1
ATOM 706 C CA . THR A 1 89 ? -9.672 -1.893 9.999 1.00 81.38 89 THR A CA 1
ATOM 707 C C . THR A 1 89 ? -9.496 -1.063 8.733 1.00 81.38 89 THR A C 1
ATOM 709 O O . THR A 1 89 ? -8.392 -0.587 8.479 1.00 81.38 89 THR A O 1
ATOM 712 N N . LEU A 1 90 ? -10.575 -0.918 7.963 1.00 76.94 90 LEU A N 1
ATOM 713 C CA . LEU A 1 90 ? -10.683 0.040 6.861 1.00 76.94 90 LEU A CA 1
ATOM 714 C C . LEU A 1 90 ? -11.399 1.311 7.322 1.00 76.94 90 LEU A C 1
ATOM 716 O O . LEU A 1 90 ? -12.301 1.175 8.187 1.00 76.94 90 LEU A O 1
#

Radius of gyration: 12.51 Å; chains: 1; bounding box: 24×26×36 Å

Foldseek 3Di:
DPPQDEEEEEEEEAEDEDEDEGAHYEYEYEYQEYEYEYEYAYYEYHYEYAEYEYDYEYAEEEYAYEYAEYEYHYNYVYYDYHYPNYDYDD

Sequence (90 aa):
MCTESFKFIEMQGMQCTLEMQDMQCTLEMQDMQCTLEMQDMQCTLEMQDMQCTLEMQDMQCTLEMQDMQCTLEMQDMQCTLEMQDMQCTL